Protein AF-A0A1W2BZ63-F1 (afdb_monomer_lite)

Radius of gyration: 28.23 Å; chains: 1; bounding box: 58×52×74 Å

pLDDT: mean 78.34, std 15.13, range [36.0, 95.25]

Sequence (137 aa):
MADISKPQTARPKRRKPETKNFCLRLTDDEKRLLLERAGKVPLGTFIRNALLGTEVQTKRRTSRKPAVDETALARVLAALGGSRLSSNLNQLAKAVNIGALPVTPETEREIADACKSVVGMRRDLLLALGLTGSERP

Secondary structure (DSSP, 8-state):
--------PPPPPPPPPPPPP------HHHHHHHHHHHTTS-HHHHHHHHHHTTTT-------PPPPHHHHHHHHHHHHHHHS-HHHHHHHHHHHHHTTSS---HHHHHHHHHHHHHHHHHHHHHHHHTT-SSS---

Foldseek 3Di:
DDDPPDDDDDDDDDDDDDDDDDDDDDDPVRVVVLCVVCPPHPSVVSVCCVPVNPPPPPCPPPPPDDDPVLVVLVVVLVCLVVVCVVVVVVVVVVCVVVVVDDDDPVNVVVVVVVVVVSVVSNVVSCVVNVNDDPDDD

Structure (mmCIF, N/CA/C/O backbone):
data_AF-A0A1W2BZ63-F1
#
_entry.id   AF-A0A1W2BZ63-F1
#
loop_
_atom_site.group_PDB
_atom_site.id
_atom_site.type_symbol
_atom_site.label_atom_id
_atom_site.label_alt_id
_atom_site.label_comp_id
_atom_site.label_asym_id
_atom_site.label_entity_id
_atom_site.label_seq_id
_atom_site.pdbx_PDB_ins_code
_atom_site.Cartn_x
_atom_site.Cartn_y
_atom_site.Cartn_z
_atom_site.occupancy
_atom_site.B_iso_or_equiv
_atom_site.auth_seq_id
_atom_site.auth_comp_id
_atom_site.auth_asym_id
_atom_site.auth_atom_id
_atom_site.pdbx_PDB_model_num
ATOM 1 N N . MET A 1 1 ? 32.885 42.502 9.583 1.00 41.41 1 MET A N 1
ATOM 2 C CA . MET A 1 1 ? 31.667 41.688 9.398 1.00 41.41 1 MET A CA 1
ATOM 3 C C . MET A 1 1 ? 31.529 40.730 10.571 1.00 41.41 1 MET A C 1
ATOM 5 O O . MET A 1 1 ? 32.293 39.779 10.640 1.00 41.41 1 MET A O 1
ATOM 9 N N . ALA A 1 2 ? 30.628 41.005 11.514 1.00 41.00 2 ALA A N 1
ATOM 10 C CA . ALA A 1 2 ? 30.273 40.062 12.573 1.00 41.00 2 ALA A CA 1
ATOM 11 C C . ALA A 1 2 ? 28.976 39.362 12.153 1.00 41.00 2 ALA A C 1
ATOM 13 O O . ALA A 1 2 ? 27.920 39.991 12.158 1.00 41.00 2 ALA A O 1
ATOM 14 N N . ASP A 1 3 ? 29.069 38.101 11.738 1.00 44.72 3 ASP A N 1
ATOM 15 C CA . ASP A 1 3 ? 27.901 37.285 11.413 1.00 44.72 3 ASP A CA 1
ATOM 16 C C . ASP A 1 3 ? 27.532 36.454 12.648 1.00 44.72 3 ASP A C 1
ATOM 18 O O . ASP A 1 3 ? 28.177 35.463 12.998 1.00 44.72 3 ASP A O 1
ATOM 22 N N . ILE A 1 4 ? 26.545 36.953 13.391 1.00 45.44 4 ILE A N 1
ATOM 23 C CA . ILE A 1 4 ? 25.999 36.312 14.585 1.00 45.44 4 ILE A CA 1
ATOM 24 C C . ILE A 1 4 ? 25.018 35.244 14.104 1.00 45.44 4 ILE A C 1
ATOM 26 O O . ILE A 1 4 ? 23.840 35.514 13.862 1.00 45.44 4 ILE A O 1
ATOM 30 N N . SER A 1 5 ? 25.509 34.012 13.989 1.00 50.22 5 SER A N 1
ATOM 31 C CA . SER A 1 5 ? 24.672 32.836 13.767 1.00 50.22 5 SER A CA 1
ATOM 32 C C . SER A 1 5 ? 23.768 32.622 14.986 1.00 50.22 5 SER A C 1
ATOM 34 O O . SER A 1 5 ? 24.197 32.150 16.040 1.00 50.22 5 SER A O 1
ATOM 36 N N . LYS A 1 6 ? 22.503 33.043 14.874 1.00 54.28 6 LYS A N 1
ATOM 37 C CA . LYS A 1 6 ? 21.472 32.804 15.893 1.00 54.28 6 LYS A CA 1
ATOM 38 C C . LYS A 1 6 ? 21.192 31.298 15.985 1.00 54.28 6 LYS A C 1
ATOM 40 O O . LYS A 1 6 ? 20.834 30.698 14.969 1.00 54.28 6 LYS A O 1
ATOM 45 N N . PRO A 1 7 ? 21.263 30.673 17.174 1.00 47.16 7 PRO A N 1
ATOM 46 C CA . PRO A 1 7 ? 20.844 29.289 17.323 1.00 47.16 7 PRO A CA 1
ATOM 47 C C . PRO A 1 7 ? 19.321 29.194 17.176 1.00 47.16 7 PRO A C 1
ATOM 49 O O . PRO A 1 7 ? 18.561 29.936 17.801 1.00 47.16 7 PRO A O 1
ATOM 52 N N . GLN A 1 8 ? 18.875 28.272 16.324 1.00 57.22 8 GLN A N 1
ATOM 53 C CA . GLN A 1 8 ? 17.463 27.967 16.113 1.00 57.22 8 GLN A CA 1
ATOM 54 C C . GLN A 1 8 ? 16.859 27.435 17.419 1.00 57.22 8 GLN A C 1
ATOM 56 O O . GLN A 1 8 ? 17.235 26.370 17.908 1.00 57.22 8 GLN A O 1
ATOM 61 N N . THR A 1 9 ? 15.914 28.172 18.000 1.00 55.75 9 THR A N 1
ATOM 62 C CA . THR A 1 9 ? 15.181 27.730 19.186 1.00 55.75 9 THR A CA 1
ATOM 63 C C . THR A 1 9 ? 14.202 26.621 18.798 1.00 55.75 9 THR A C 1
ATOM 65 O O . THR A 1 9 ? 13.310 26.793 17.965 1.00 55.75 9 THR A O 1
ATOM 68 N N . ALA A 1 10 ? 14.381 25.437 19.388 1.00 61.25 10 ALA A N 1
ATOM 69 C CA . ALA A 1 10 ? 13.496 24.299 19.177 1.00 61.25 10 ALA A CA 1
ATOM 70 C C . ALA A 1 10 ? 12.056 24.644 19.606 1.00 61.25 10 ALA A C 1
ATOM 72 O O . ALA A 1 10 ? 11.821 25.125 20.715 1.00 61.25 10 ALA A O 1
ATOM 73 N N . ARG A 1 11 ? 11.076 24.378 18.729 1.00 58.50 11 ARG A N 1
ATOM 74 C CA . ARG A 1 11 ? 9.648 24.610 19.010 1.00 58.50 11 ARG A CA 1
ATOM 75 C C . ARG A 1 11 ? 9.204 23.827 20.260 1.00 58.50 11 ARG A C 1
ATOM 77 O O . ARG A 1 11 ? 9.520 22.638 20.368 1.00 58.50 11 ARG A O 1
ATOM 84 N N . PRO A 1 12 ? 8.426 24.433 21.177 1.00 56.06 12 PRO A N 1
ATOM 85 C CA . PRO A 1 12 ? 7.989 23.760 22.395 1.00 56.06 12 PRO A CA 1
ATOM 86 C C . PRO A 1 12 ? 7.061 22.583 22.064 1.00 56.06 12 PRO A C 1
ATOM 88 O O . PRO A 1 12 ? 6.054 22.728 21.365 1.00 56.06 12 PRO A O 1
ATOM 91 N N . LYS A 1 13 ? 7.397 21.391 22.574 1.00 62.44 13 LYS A N 1
ATOM 92 C CA . LYS A 1 13 ? 6.560 20.189 22.446 1.00 62.44 13 LYS A CA 1
ATOM 93 C C . LYS A 1 13 ? 5.227 20.428 23.166 1.00 62.44 13 LYS A C 1
ATOM 95 O O . LYS A 1 13 ? 5.215 20.689 24.368 1.00 62.44 13 LYS A O 1
ATOM 100 N N . ARG A 1 14 ? 4.103 20.314 22.444 1.00 63.62 14 ARG A N 1
ATOM 101 C CA . ARG A 1 14 ? 2.750 20.379 23.025 1.00 63.62 14 ARG A CA 1
ATOM 102 C C . ARG A 1 14 ? 2.622 19.326 24.129 1.00 63.62 14 ARG A C 1
ATOM 104 O O . ARG A 1 14 ? 2.761 18.130 23.864 1.00 63.62 14 ARG A O 1
ATOM 111 N N . ARG A 1 15 ? 2.378 19.773 25.362 1.00 66.06 15 ARG A N 1
ATOM 112 C CA . ARG A 1 15 ? 2.135 18.888 26.506 1.00 66.06 15 ARG A CA 1
ATOM 113 C C . ARG A 1 15 ? 0.804 18.174 26.286 1.00 66.06 15 ARG A C 1
ATOM 115 O O . ARG A 1 15 ? -0.188 18.807 25.929 1.00 66.06 15 ARG A O 1
ATOM 122 N N . LYS A 1 16 ? 0.799 16.848 26.440 1.00 66.31 16 LYS A N 1
ATOM 123 C CA . LYS A 1 16 ? -0.446 16.072 26.417 1.00 66.31 16 LYS A CA 1
ATOM 124 C C . LYS A 1 16 ? -1.308 16.529 27.602 1.00 66.31 16 LYS A C 1
ATOM 126 O O . LYS A 1 16 ? -0.735 16.772 28.664 1.00 66.31 16 LYS A O 1
ATOM 131 N N . PRO A 1 17 ? -2.635 16.655 27.435 1.00 74.12 17 PRO A N 1
ATOM 132 C CA . PRO A 1 17 ? -3.510 16.974 28.551 1.00 74.12 17 PRO A CA 1
ATOM 133 C C . PRO A 1 17 ? -3.384 15.890 29.624 1.00 74.12 17 PRO A C 1
ATOM 135 O O . PRO A 1 17 ? -3.308 14.699 29.314 1.00 74.12 17 PRO A O 1
ATOM 138 N N . GLU A 1 18 ? -3.321 16.324 30.875 1.00 77.31 18 GLU A N 1
ATOM 139 C CA . GLU A 1 18 ? -3.255 15.441 32.031 1.00 77.31 18 GLU A CA 1
ATOM 140 C C . GLU A 1 18 ? -4.586 14.689 32.171 1.00 77.31 18 GLU A C 1
ATOM 142 O O . GLU A 1 18 ? -5.658 15.294 32.217 1.00 77.31 18 GLU A O 1
ATOM 147 N N . THR A 1 19 ? -4.537 13.357 32.180 1.00 77.12 19 THR A N 1
ATOM 148 C CA . THR A 1 19 ? -5.734 12.516 32.291 1.00 77.12 19 THR A CA 1
ATOM 149 C C . THR A 1 19 ? -5.979 12.145 33.746 1.00 77.12 19 THR A C 1
ATOM 151 O O . THR A 1 19 ? -5.093 11.581 34.383 1.00 77.12 19 THR A O 1
ATOM 154 N N . LYS A 1 20 ? -7.188 12.404 34.252 1.00 84.44 20 LYS A N 1
ATOM 155 C CA . LYS A 1 20 ? -7.616 12.030 35.609 1.00 84.44 20 LYS A CA 1
ATOM 156 C C . LYS A 1 20 ? -8.466 10.755 35.579 1.00 84.44 20 LYS A C 1
ATOM 158 O O . LYS A 1 20 ? -9.204 10.528 34.619 1.00 84.44 20 LYS A O 1
ATOM 163 N N . ASN A 1 21 ? -8.365 9.938 36.627 1.00 85.38 21 ASN A N 1
ATOM 164 C CA . ASN A 1 21 ? -9.153 8.711 36.773 1.00 85.38 21 ASN A CA 1
ATOM 165 C C . ASN A 1 21 ? -10.540 9.018 37.355 1.00 85.38 21 ASN A C 1
ATOM 167 O O . ASN A 1 21 ? -10.670 9.873 38.228 1.00 85.38 21 ASN A O 1
ATOM 171 N N . PHE A 1 22 ? -11.558 8.288 36.895 1.00 81.75 22 PHE A N 1
ATOM 172 C CA . PHE A 1 22 ? -12.909 8.300 37.455 1.00 81.75 22 PHE A CA 1
ATOM 173 C C . PHE A 1 22 ? -13.248 6.888 37.937 1.00 81.75 22 PHE A C 1
ATOM 175 O O . PHE A 1 22 ? -13.197 5.943 37.148 1.00 81.75 22 PHE A O 1
ATOM 182 N N . CYS A 1 23 ? -13.561 6.744 39.224 1.00 85.31 23 CYS A N 1
ATOM 183 C CA . CYS A 1 23 ? -13.936 5.471 39.833 1.00 85.31 23 CYS A CA 1
ATOM 184 C C . CYS A 1 23 ? -15.447 5.453 40.071 1.00 85.31 23 CYS A C 1
ATOM 186 O O . CYS A 1 23 ? -15.980 6.358 40.706 1.00 85.31 23 CYS A O 1
ATOM 188 N N . LEU A 1 24 ? -16.119 4.408 39.591 1.00 86.75 24 LEU A N 1
ATOM 189 C CA . LEU A 1 24 ? -17.5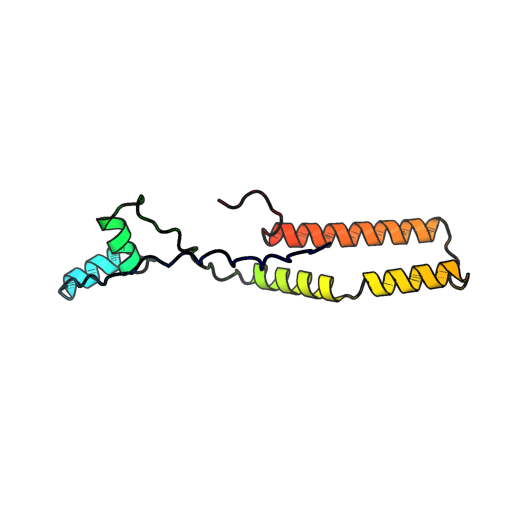46 4.176 39.796 1.00 86.75 24 LEU A CA 1
ATOM 190 C C . LEU A 1 24 ? -17.720 2.812 40.464 1.00 86.75 24 LEU A C 1
ATOM 192 O O . LEU A 1 24 ? -17.202 1.814 39.960 1.00 86.75 24 LEU A O 1
ATOM 196 N N . ARG A 1 25 ? -18.422 2.769 41.599 1.00 91.88 25 ARG A N 1
ATOM 197 C CA . ARG A 1 25 ? -18.777 1.506 42.252 1.00 91.88 25 ARG A CA 1
ATOM 198 C C . ARG A 1 25 ? -19.948 0.889 41.496 1.00 91.88 25 ARG A C 1
ATOM 200 O O . ARG A 1 25 ? -20.931 1.573 41.246 1.00 91.88 25 ARG A O 1
ATOM 207 N N . LEU A 1 26 ? -19.809 -0.381 41.137 1.00 91.25 26 LEU A N 1
ATOM 208 C CA . LEU A 1 26 ? -20.828 -1.160 40.446 1.00 91.25 26 LEU A CA 1
ATOM 209 C C . LEU A 1 26 ? -21.013 -2.472 41.197 1.00 91.25 26 LEU A C 1
ATOM 211 O O . LEU A 1 26 ? -20.031 -3.087 41.619 1.00 91.25 26 LEU A O 1
ATOM 215 N N . THR A 1 27 ? -22.259 -2.889 41.347 1.00 95.12 27 THR A N 1
ATOM 216 C CA . THR A 1 27 ? -22.619 -4.268 41.675 1.00 95.12 27 THR A CA 1
ATOM 217 C C . THR A 1 27 ? -22.409 -5.172 40.454 1.00 95.12 27 THR A C 1
ATOM 219 O O . THR A 1 27 ? -22.240 -4.693 39.325 1.00 95.12 27 THR A O 1
ATOM 222 N N . ASP A 1 28 ? -22.405 -6.489 40.660 1.00 95.25 28 ASP A N 1
ATOM 223 C CA . ASP A 1 28 ? -22.186 -7.449 39.570 1.00 95.25 28 ASP A CA 1
ATOM 224 C C . ASP A 1 28 ? -23.280 -7.367 38.494 1.00 95.25 28 ASP A C 1
ATOM 226 O O . ASP A 1 28 ? -22.977 -7.408 37.298 1.00 95.25 28 ASP A O 1
ATOM 230 N N . ASP A 1 29 ? -24.533 -7.152 38.902 1.00 94.56 29 ASP A N 1
ATOM 231 C CA . ASP A 1 29 ? -25.662 -6.990 37.983 1.00 94.56 29 ASP A CA 1
ATOM 232 C C . ASP A 1 29 ? -25.571 -5.708 37.155 1.00 94.56 29 ASP A C 1
ATOM 234 O O . ASP A 1 29 ? -25.768 -5.738 35.938 1.00 94.56 29 ASP A O 1
ATOM 238 N N . GLU A 1 30 ? -25.206 -4.585 37.776 1.00 92.50 30 GLU A N 1
ATOM 239 C CA . GLU A 1 30 ? -25.013 -3.321 37.060 1.00 92.50 30 GLU A CA 1
ATOM 240 C C . GLU A 1 30 ? -23.871 -3.430 36.047 1.00 92.50 30 GLU A C 1
ATOM 242 O O . GLU A 1 30 ? -23.986 -2.969 34.908 1.00 92.50 30 GLU A O 1
ATOM 247 N N . LYS A 1 31 ? -22.767 -4.084 36.428 1.00 91.62 31 LYS A N 1
ATOM 248 C CA . LYS A 1 31 ? -21.631 -4.302 35.529 1.00 91.62 31 LYS A CA 1
ATOM 249 C C . LYS A 1 31 ? -22.015 -5.193 34.348 1.00 91.62 31 LYS A C 1
ATOM 251 O O . LYS A 1 31 ? -21.621 -4.891 33.220 1.00 91.62 31 LYS A O 1
ATOM 256 N N . ARG A 1 32 ? -22.787 -6.256 34.583 1.00 92.75 32 ARG A N 1
ATOM 257 C CA . ARG A 1 32 ? -23.299 -7.141 33.528 1.00 92.75 32 ARG A CA 1
ATOM 258 C C . ARG A 1 32 ? -24.208 -6.387 32.561 1.00 92.75 32 ARG A C 1
ATOM 260 O O . ARG A 1 32 ? -23.973 -6.442 31.356 1.00 92.75 32 ARG A O 1
ATOM 267 N N . LEU A 1 33 ? -25.153 -5.602 33.077 1.00 93.25 33 LEU A N 1
ATOM 268 C CA . LEU A 1 33 ? -26.041 -4.767 32.265 1.00 93.25 33 LEU A CA 1
ATOM 269 C C . LEU A 1 33 ? -25.255 -3.777 31.391 1.00 93.25 33 LEU A C 1
ATOM 271 O O . LEU A 1 33 ? -25.579 -3.570 30.221 1.00 93.25 33 LEU A O 1
ATOM 275 N N . LEU A 1 34 ? -24.200 -3.165 31.936 1.00 91.94 34 LEU A N 1
ATOM 276 C CA . LEU A 1 34 ? -23.351 -2.253 31.172 1.00 91.94 34 LEU A CA 1
ATOM 277 C C . LEU A 1 34 ? -22.524 -2.971 30.099 1.00 91.94 34 LEU A C 1
ATOM 279 O O . LEU A 1 34 ? -22.329 -2.410 29.023 1.00 91.94 34 LEU A O 1
ATOM 283 N N . LEU A 1 35 ? -22.050 -4.190 30.360 1.00 90.81 35 LEU A N 1
ATOM 284 C CA . LEU A 1 35 ? -21.340 -5.002 29.367 1.00 90.81 35 LEU A CA 1
ATOM 285 C C . LEU A 1 35 ? -22.264 -5.433 28.222 1.00 90.81 35 LEU A C 1
ATOM 287 O O . LEU A 1 35 ? -21.875 -5.316 27.061 1.00 90.81 35 LEU A O 1
ATOM 291 N N . GLU A 1 36 ? -23.493 -5.852 28.533 1.00 91.31 36 GLU A N 1
ATOM 292 C CA . GLU A 1 36 ? -24.515 -6.181 27.531 1.00 91.31 36 GLU A CA 1
ATOM 293 C C . GLU A 1 36 ? -24.832 -4.969 26.643 1.00 91.31 36 GLU A C 1
ATOM 295 O O . GLU A 1 36 ? -24.819 -5.077 25.417 1.00 91.31 36 GLU A O 1
ATOM 300 N N . ARG A 1 37 ? -25.020 -3.784 27.244 1.00 88.88 37 ARG A N 1
ATOM 301 C CA . ARG A 1 37 ? -25.248 -2.532 26.499 1.00 88.88 37 ARG A CA 1
ATOM 302 C C . ARG A 1 37 ? -24.031 -2.080 25.685 1.00 88.88 37 ARG A C 1
ATOM 304 O O . ARG A 1 37 ? -24.202 -1.480 24.627 1.00 88.88 37 ARG A O 1
ATOM 311 N N . ALA A 1 38 ? -22.813 -2.348 26.158 1.00 89.00 38 ALA A N 1
ATOM 312 C CA . ALA A 1 38 ? -21.580 -1.981 25.461 1.00 89.00 38 ALA A CA 1
ATOM 313 C C . ALA A 1 38 ? -21.308 -2.854 24.221 1.00 89.00 38 ALA A C 1
ATOM 315 O O . ALA A 1 38 ? -20.679 -2.393 23.261 1.00 89.00 38 ALA A O 1
ATOM 316 N N . GLY A 1 39 ? -21.778 -4.106 24.218 1.00 88.88 39 GLY A N 1
ATOM 317 C CA . GLY A 1 39 ? -21.636 -5.034 23.099 1.00 88.88 39 GLY A CA 1
ATOM 318 C C . GLY A 1 39 ? -20.172 -5.262 22.707 1.00 88.88 39 GLY A C 1
ATOM 319 O O . GLY A 1 39 ? -19.409 -5.896 23.430 1.00 88.88 39 GLY A O 1
ATOM 320 N N . LYS A 1 40 ? -19.764 -4.746 21.538 1.00 83.12 40 LYS A N 1
ATOM 321 C CA . LYS A 1 40 ? -18.392 -4.886 21.000 1.00 83.12 40 LYS A CA 1
ATOM 322 C C . LYS A 1 40 ? -17.444 -3.748 21.409 1.00 83.12 40 LYS A C 1
ATOM 324 O O . LYS A 1 40 ? -16.270 -3.769 21.040 1.00 83.12 40 LYS A O 1
ATOM 329 N N . VAL A 1 41 ? -17.938 -2.733 22.118 1.00 84.25 41 VAL A N 1
ATOM 330 C CA . VAL A 1 41 ? -17.154 -1.563 22.531 1.00 84.25 41 VAL A CA 1
ATOM 331 C C . VAL A 1 41 ? -16.582 -1.800 23.935 1.00 84.25 41 VAL A C 1
ATOM 333 O O . VAL A 1 41 ? -17.299 -2.279 24.808 1.00 84.25 41 VAL A O 1
ATOM 336 N N . PRO A 1 42 ? -15.312 -1.443 24.212 1.00 87.06 42 PRO A N 1
ATOM 337 C CA . PRO A 1 42 ? -14.774 -1.516 25.567 1.00 87.06 42 PRO A CA 1
ATOM 338 C C . PRO A 1 42 ? -15.607 -0.688 26.551 1.00 87.06 42 PRO A C 1
ATOM 340 O O . PRO A 1 42 ? -15.923 0.470 26.270 1.00 87.06 42 PRO A O 1
ATOM 343 N N . LEU A 1 43 ? -15.888 -1.245 27.732 1.00 86.88 43 LEU A N 1
ATOM 344 C CA . LEU A 1 43 ? -16.771 -0.646 28.740 1.00 86.88 43 LEU A CA 1
ATOM 345 C C . LEU A 1 43 ? -16.424 0.819 29.069 1.00 86.88 43 LEU A C 1
ATOM 347 O O . LEU A 1 43 ? -17.305 1.670 29.117 1.00 86.88 43 LEU A O 1
ATOM 351 N N . GLY A 1 44 ? -15.138 1.147 29.224 1.00 84.50 44 GLY A N 1
ATOM 352 C CA . GLY A 1 44 ? -14.705 2.523 29.500 1.00 84.50 44 GLY A CA 1
ATOM 353 C C . GLY A 1 44 ? -14.983 3.506 28.356 1.00 84.50 44 GLY A C 1
ATOM 354 O O . GLY A 1 44 ? -15.292 4.668 28.608 1.00 84.50 44 GLY A O 1
ATOM 355 N N . THR A 1 45 ? -14.915 3.049 27.102 1.00 83.06 45 THR A N 1
ATOM 356 C CA . THR A 1 45 ? -15.301 3.856 25.935 1.00 83.06 45 THR A CA 1
ATOM 35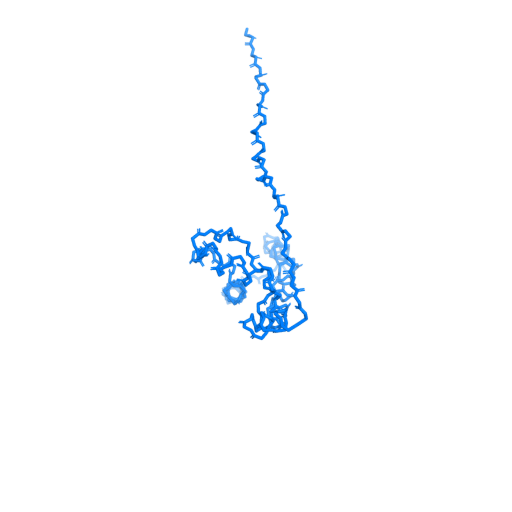7 C C . THR A 1 45 ? -16.813 4.020 25.883 1.00 83.06 45 THR A C 1
ATOM 359 O O . THR A 1 45 ? -17.290 5.128 25.673 1.00 83.06 45 THR A O 1
ATOM 362 N N . PHE A 1 46 ? -17.568 2.948 26.134 1.00 87.44 46 PHE A N 1
ATOM 363 C CA . PHE A 1 46 ? -19.027 3.003 26.191 1.00 87.44 46 PHE A CA 1
ATOM 364 C C . PHE A 1 46 ? -19.520 4.001 27.253 1.00 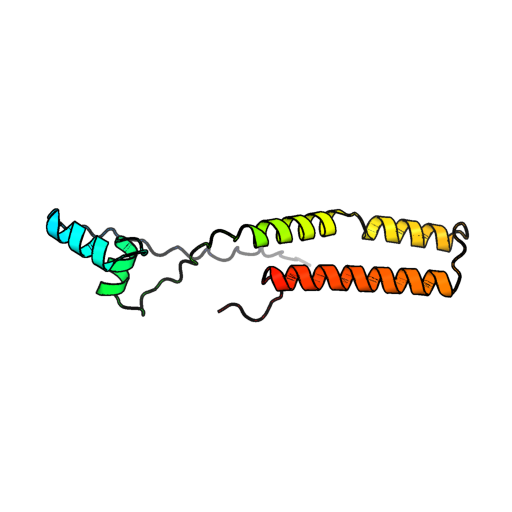87.44 46 PHE A C 1
ATOM 366 O O . PHE A 1 46 ? -20.281 4.906 26.923 1.00 87.44 46 PHE A O 1
ATOM 373 N N . ILE A 1 47 ? -19.014 3.912 28.489 1.00 88.44 47 ILE A N 1
ATOM 374 C CA . ILE A 1 47 ? -19.372 4.826 29.588 1.00 88.44 47 ILE A CA 1
ATOM 375 C C . ILE A 1 47 ? -18.994 6.270 29.245 1.00 88.44 47 ILE A C 1
ATOM 377 O O . ILE A 1 47 ? -19.787 7.185 29.454 1.00 88.44 47 ILE A O 1
ATOM 381 N N . ARG A 1 48 ? -17.801 6.492 28.679 1.00 84.00 48 ARG A N 1
ATOM 382 C CA . ARG A 1 48 ? -17.369 7.833 28.268 1.00 84.00 48 ARG A CA 1
ATOM 383 C C . ARG A 1 48 ? -18.293 8.427 27.203 1.00 84.00 48 ARG A C 1
ATOM 385 O O . ARG A 1 48 ? -18.652 9.591 27.321 1.00 84.00 48 ARG A O 1
ATOM 392 N N . ASN A 1 49 ? -18.686 7.636 26.206 1.00 84.06 49 ASN A N 1
ATOM 393 C CA . ASN A 1 49 ? -19.580 8.076 25.133 1.00 84.06 49 ASN A CA 1
ATOM 394 C C . ASN A 1 49 ? -20.993 8.359 25.648 1.00 84.06 49 ASN A C 1
ATOM 396 O O . ASN A 1 49 ? -21.619 9.314 25.207 1.00 84.06 49 ASN A O 1
ATOM 400 N N . ALA A 1 50 ? -21.481 7.536 26.579 1.00 85.00 50 ALA A N 1
ATOM 401 C CA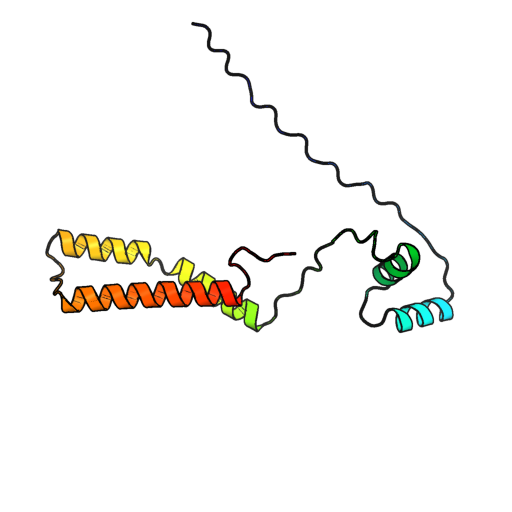 . ALA A 1 50 ? -22.791 7.716 27.188 1.00 85.00 50 ALA A CA 1
ATOM 402 C C . ALA A 1 50 ? -22.855 8.978 28.068 1.00 85.00 50 ALA A C 1
ATOM 404 O O . ALA A 1 50 ? -23.870 9.663 28.058 1.00 85.00 50 ALA A O 1
ATOM 405 N N . LEU A 1 51 ? -21.783 9.298 28.807 1.00 86.19 51 LEU A N 1
ATOM 406 C CA . LEU A 1 51 ? -21.748 10.438 29.738 1.00 86.19 51 LEU A CA 1
ATOM 407 C C . LEU A 1 51 ? -21.352 11.769 29.089 1.00 86.19 51 LEU A C 1
ATOM 409 O O . LEU A 1 51 ? -21.883 12.808 29.462 1.00 86.19 51 LEU A O 1
ATOM 413 N N . LEU A 1 52 ? -20.385 11.755 28.170 1.00 82.56 52 LEU A N 1
ATOM 414 C CA . LEU A 1 52 ? -19.820 12.972 27.567 1.00 82.56 52 LEU A CA 1
ATOM 415 C C . LEU A 1 52 ? -20.331 13.224 26.140 1.00 82.56 52 LEU A C 1
ATOM 417 O O . LEU A 1 52 ? -19.909 14.183 25.496 1.00 82.56 52 LEU A O 1
ATOM 421 N N . GLY A 1 53 ? -21.197 12.347 25.628 1.00 74.00 53 GLY A N 1
ATOM 422 C CA . GLY A 1 53 ? -21.681 12.394 24.253 1.00 74.00 53 GLY A CA 1
ATOM 423 C C . GLY A 1 53 ? -20.581 12.156 23.211 1.00 74.00 53 GLY A C 1
ATOM 424 O O . GLY A 1 53 ? -19.440 11.787 23.505 1.00 74.00 53 GLY A O 1
ATOM 425 N N . THR A 1 54 ? -20.929 12.369 21.944 1.00 64.38 54 THR A N 1
ATOM 426 C CA . THR A 1 54 ? -20.001 12.276 20.804 1.00 64.38 54 THR A CA 1
ATOM 427 C C . THR A 1 54 ? -19.071 13.483 20.667 1.00 64.38 54 THR A C 1
ATOM 429 O O . THR A 1 54 ? -18.080 13.395 19.944 1.00 64.38 54 THR A O 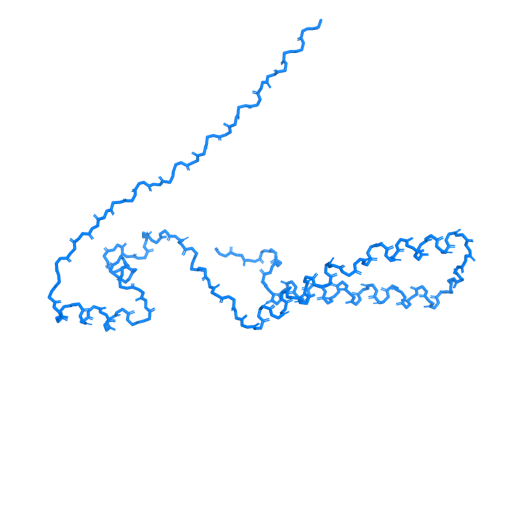1
ATOM 432 N N . GLU A 1 55 ? -19.341 14.585 21.369 1.00 59.97 55 GLU A N 1
ATOM 433 C CA . GLU A 1 55 ? -18.607 15.852 21.232 1.00 59.97 55 GLU A CA 1
ATOM 434 C C . GLU A 1 55 ? -17.213 15.823 21.878 1.00 59.97 55 GLU A C 1
ATOM 436 O O . GLU A 1 55 ? -16.292 16.487 21.406 1.00 59.97 55 GLU A O 1
ATOM 441 N N . VAL A 1 56 ? -17.011 14.994 22.910 1.00 58.53 56 VAL A N 1
ATOM 442 C CA . VAL A 1 56 ? -15.740 14.907 23.661 1.00 58.53 56 VAL A CA 1
ATOM 443 C C . VAL A 1 56 ? -14.832 13.781 23.148 1.00 58.53 56 VAL A C 1
ATOM 445 O O . VAL A 1 56 ? -13.801 13.471 23.751 1.00 58.53 56 VAL A O 1
ATOM 448 N N . GLN A 1 57 ? -15.168 13.157 22.012 1.00 57.31 57 GLN A N 1
ATOM 449 C CA . GLN A 1 57 ? -14.328 12.131 21.399 1.00 57.31 57 GLN A CA 1
ATOM 450 C C . GLN A 1 57 ? -12.974 12.728 21.011 1.00 57.31 57 GLN A C 1
ATOM 452 O O . GLN A 1 57 ? -12.764 13.241 19.911 1.00 57.31 57 GLN A O 1
ATOM 457 N N . THR A 1 58 ? -11.995 12.598 21.906 1.00 53.88 58 THR A N 1
ATOM 458 C CA . THR A 1 58 ? -10.596 12.653 21.513 1.00 53.88 58 THR A CA 1
ATOM 459 C C . THR A 1 58 ? -10.468 11.539 20.491 1.00 53.88 58 THR A C 1
ATOM 461 O O . THR A 1 58 ? -10.581 10.375 20.873 1.00 53.88 58 THR A O 1
ATOM 464 N N . LYS A 1 59 ? -10.322 11.888 19.202 1.00 54.78 59 LYS A N 1
ATOM 465 C CA . LYS A 1 59 ? -10.093 10.965 18.079 1.00 54.78 59 LYS A CA 1
ATOM 466 C C . LYS A 1 59 ? -8.832 10.139 18.370 1.00 54.78 59 LYS A C 1
ATOM 468 O O . LYS A 1 59 ? -7.773 10.345 17.779 1.00 54.78 59 LYS A O 1
ATOM 473 N N . ARG A 1 60 ? -8.893 9.197 19.310 1.00 53.81 60 ARG A N 1
ATOM 474 C CA . ARG A 1 60 ? -7.927 8.120 19.410 1.00 53.81 60 ARG A CA 1
ATOM 475 C C . ARG A 1 60 ? -8.260 7.292 18.195 1.00 53.81 60 ARG A C 1
ATOM 477 O O . ARG A 1 60 ? -9.277 6.606 18.178 1.00 53.81 60 ARG A O 1
ATOM 484 N N . ARG A 1 61 ? -7.444 7.455 17.151 1.00 52.50 61 ARG A N 1
ATOM 485 C CA . ARG A 1 61 ? -7.456 6.571 15.993 1.00 52.50 61 ARG A CA 1
ATOM 486 C C . ARG A 1 61 ? -7.499 5.165 16.559 1.00 52.50 61 ARG A C 1
ATOM 488 O O . ARG A 1 61 ? -6.537 4.736 17.194 1.00 52.50 61 ARG A O 1
ATOM 495 N N . THR A 1 62 ? -8.645 4.509 16.414 1.00 52.06 62 THR A N 1
ATOM 496 C CA . THR A 1 62 ? -8.714 3.076 16.629 1.00 52.06 62 THR A CA 1
ATOM 497 C C . THR A 1 62 ? -7.679 2.520 15.669 1.00 52.06 62 THR A C 1
ATOM 499 O O . THR A 1 62 ? -7.782 2.702 14.456 1.00 52.06 62 THR A O 1
ATOM 502 N N . SER A 1 63 ? -6.566 2.022 16.202 1.00 54.72 63 SER A N 1
ATOM 503 C CA . SER A 1 63 ? -5.580 1.351 15.376 1.00 54.72 63 SER A CA 1
ATOM 504 C C . SER A 1 63 ? -6.270 0.079 14.913 1.00 54.72 63 SER A C 1
ATOM 506 O O . SER A 1 63 ? -6.304 -0.916 15.640 1.00 54.72 63 SER A O 1
ATOM 508 N N . ARG A 1 64 ? -6.923 0.148 13.752 1.00 60.28 64 ARG A N 1
ATOM 509 C CA . ARG A 1 64 ? -7.513 -1.018 13.113 1.00 60.28 64 ARG A CA 1
ATOM 510 C C . ARG A 1 64 ? -6.366 -1.992 12.881 1.00 60.28 64 ARG A C 1
ATOM 512 O O . ARG A 1 64 ? -5.349 -1.613 12.303 1.00 60.28 64 ARG A O 1
ATOM 519 N N . LYS A 1 65 ? -6.499 -3.222 13.378 1.00 59.44 65 LYS A N 1
ATOM 520 C CA . LYS A 1 65 ? -5.593 -4.291 12.956 1.00 59.44 65 LYS A CA 1
ATOM 521 C C . LYS A 1 65 ? -5.780 -4.448 11.442 1.00 59.44 65 LYS A C 1
ATOM 523 O O . LYS A 1 65 ? -6.940 -4.547 11.030 1.00 59.44 65 LYS A O 1
ATOM 528 N N . PRO A 1 66 ? -4.705 -4.420 10.637 1.00 67.69 66 PRO A N 1
ATOM 529 C CA . PRO A 1 66 ? -4.837 -4.607 9.202 1.00 67.69 66 PRO A CA 1
ATOM 530 C C . PRO A 1 66 ? -5.530 -5.936 8.917 1.00 67.69 66 PRO A C 1
ATOM 532 O O . PRO A 1 66 ? -5.276 -6.925 9.614 1.00 67.69 66 PRO A O 1
ATOM 535 N N . ALA A 1 67 ? -6.411 -5.960 7.921 1.00 75.00 67 ALA A N 1
ATOM 536 C CA . ALA A 1 67 ? -6.955 -7.228 7.441 1.00 75.00 67 ALA A CA 1
ATOM 537 C C . ALA A 1 67 ? -5.815 -8.091 6.866 1.00 75.00 67 ALA A C 1
ATOM 539 O O . ALA A 1 67 ? -4.789 -7.560 6.435 1.00 75.00 67 ALA A O 1
ATOM 540 N N . VAL A 1 68 ? -5.977 -9.419 6.851 1.00 69.38 68 VAL A N 1
ATOM 541 C CA . VAL A 1 68 ? -4.955 -10.341 6.313 1.00 69.38 68 VAL A CA 1
ATOM 542 C C . VAL A 1 68 ? -4.556 -9.933 4.888 1.00 69.38 68 VAL A C 1
ATOM 544 O O . VAL A 1 68 ? -3.362 -9.859 4.591 1.00 69.38 68 VAL A O 1
ATOM 547 N N . ASP A 1 69 ? -5.529 -9.526 4.073 1.00 78.50 69 ASP A N 1
ATOM 548 C CA . ASP A 1 69 ? -5.322 -9.069 2.694 1.00 78.50 69 ASP A CA 1
ATOM 549 C C . ASP A 1 69 ? -4.465 -7.796 2.611 1.00 78.50 69 ASP A C 1
ATOM 551 O O . ASP A 1 69 ? -3.539 -7.719 1.805 1.00 78.50 69 ASP A O 1
ATOM 555 N N . GLU A 1 70 ? -4.667 -6.831 3.515 1.00 81.19 70 GLU A N 1
ATOM 556 C CA . GLU A 1 70 ? -3.833 -5.621 3.589 1.00 81.19 70 GLU A CA 1
ATOM 557 C C . GLU A 1 70 ? -2.377 -5.967 3.937 1.00 81.19 70 GLU A C 1
ATOM 559 O O . GLU A 1 70 ? -1.446 -5.351 3.418 1.00 81.19 70 GLU A O 1
ATOM 564 N N . THR A 1 71 ? -2.139 -6.987 4.771 1.00 84.69 71 THR A N 1
ATOM 565 C CA . THR A 1 71 ? -0.765 -7.418 5.087 1.00 84.69 71 THR A CA 1
ATOM 566 C C . THR A 1 71 ? -0.071 -8.108 3.915 1.00 84.69 71 THR A C 1
ATOM 568 O O . THR A 1 71 ? 1.153 -8.007 3.783 1.00 84.69 71 THR A O 1
ATOM 571 N N . ALA A 1 72 ? -0.824 -8.825 3.077 1.00 84.88 72 ALA A N 1
ATOM 572 C CA . ALA A 1 72 ? -0.296 -9.461 1.876 1.00 84.88 72 ALA A CA 1
ATOM 573 C C . ALA A 1 72 ? 0.066 -8.397 0.830 1.00 84.88 72 ALA A C 1
ATOM 575 O O . ALA A 1 72 ? 1.195 -8.377 0.340 1.00 84.88 72 ALA A O 1
ATOM 576 N N . LEU A 1 73 ? -0.834 -7.441 0.587 1.00 89.31 73 LEU A N 1
ATOM 577 C CA . LEU A 1 73 ? -0.600 -6.312 -0.317 1.00 89.31 73 LEU A CA 1
ATOM 578 C C . LEU A 1 73 ? 0.587 -5.447 0.131 1.00 89.31 73 LEU A C 1
ATOM 580 O O . LEU A 1 73 ? 1.432 -5.079 -0.685 1.00 89.31 73 LEU A O 1
ATOM 584 N N . ALA A 1 74 ? 0.715 -5.181 1.434 1.00 87.56 74 ALA A N 1
ATOM 585 C CA . ALA A 1 74 ? 1.852 -4.443 1.980 1.00 87.56 74 ALA A CA 1
ATOM 586 C C . ALA A 1 74 ? 3.187 -5.178 1.771 1.00 87.56 74 ALA A C 1
ATOM 588 O O . ALA A 1 74 ? 4.196 -4.542 1.462 1.00 87.56 74 ALA A O 1
ATOM 589 N N . ARG A 1 75 ? 3.200 -6.514 1.892 1.00 89.94 75 ARG A N 1
ATOM 590 C CA . ARG A 1 75 ? 4.390 -7.332 1.605 1.00 89.94 75 ARG A CA 1
ATOM 591 C C . ARG A 1 75 ? 4.791 -7.259 0.135 1.00 89.94 75 ARG A C 1
ATOM 593 O O . ARG A 1 75 ? 5.972 -7.079 -0.148 1.00 89.94 75 ARG A O 1
ATOM 600 N N . VAL A 1 76 ? 3.827 -7.336 -0.783 1.00 91.69 76 VAL A N 1
ATOM 601 C CA . VAL A 1 76 ? 4.089 -7.192 -2.224 1.00 91.69 76 VAL A CA 1
ATOM 602 C C . VAL A 1 76 ? 4.635 -5.797 -2.541 1.00 91.69 76 VAL A C 1
ATOM 604 O O . VAL A 1 76 ? 5.647 -5.679 -3.228 1.00 91.69 76 VAL A O 1
ATOM 607 N N . LEU A 1 77 ? 4.042 -4.737 -1.981 1.00 91.62 77 LEU A N 1
ATOM 608 C CA . LEU A 1 77 ? 4.527 -3.367 -2.168 1.00 91.62 77 LEU A CA 1
ATOM 609 C C . LEU A 1 77 ? 5.952 -3.174 -1.617 1.00 91.62 77 LEU A C 1
ATOM 611 O O . LEU A 1 77 ? 6.769 -2.498 -2.243 1.00 91.62 77 LEU A O 1
ATOM 615 N N . ALA A 1 78 ? 6.271 -3.786 -0.474 1.00 90.94 78 ALA A N 1
ATOM 616 C CA . ALA A 1 78 ? 7.612 -3.752 0.105 1.00 90.94 78 ALA A CA 1
ATOM 617 C C . ALA A 1 78 ? 8.638 -4.495 -0.766 1.00 90.94 78 ALA A C 1
ATOM 619 O O . ALA A 1 78 ? 9.712 -3.957 -1.033 1.00 90.94 78 ALA A O 1
ATOM 620 N N . ALA A 1 79 ? 8.298 -5.690 -1.260 1.00 91.12 79 ALA A N 1
ATOM 621 C CA . ALA A 1 79 ? 9.135 -6.438 -2.198 1.00 91.12 79 ALA A CA 1
ATOM 622 C C . ALA A 1 79 ? 9.376 -5.648 -3.495 1.00 91.12 79 ALA A C 1
ATOM 624 O O . ALA A 1 79 ? 10.512 -5.565 -3.964 1.00 91.12 79 ALA A O 1
ATOM 625 N N . LEU A 1 80 ? 8.342 -4.982 -4.022 1.00 88.50 80 LEU A N 1
ATOM 626 C CA . LEU A 1 80 ? 8.469 -4.110 -5.187 1.00 88.50 80 LEU A CA 1
ATOM 627 C C . LEU A 1 80 ? 9.390 -2.914 -4.904 1.00 88.50 80 LEU A C 1
ATOM 629 O O . LEU A 1 80 ? 10.260 -2.610 -5.715 1.00 88.50 80 LEU A O 1
ATOM 633 N N . GLY A 1 81 ? 9.276 -2.271 -3.738 1.00 86.44 81 GLY A N 1
ATOM 634 C CA . GLY A 1 81 ? 10.195 -1.206 -3.320 1.00 86.44 81 GLY A CA 1
ATOM 635 C C . GLY A 1 81 ? 11.645 -1.679 -3.141 1.00 86.44 81 GLY A C 1
ATOM 636 O O . GLY A 1 81 ? 12.576 -0.924 -3.414 1.00 86.44 81 GLY A O 1
ATOM 637 N N . GLY A 1 82 ? 11.839 -2.934 -2.728 1.00 87.00 82 GLY A N 1
ATOM 638 C CA . GLY A 1 82 ? 13.149 -3.560 -2.536 1.00 87.00 82 GLY A CA 1
ATOM 639 C C . GLY A 1 82 ? 13.790 -4.136 -3.804 1.00 87.00 82 GLY A C 1
ATOM 640 O O . GLY A 1 82 ? 14.977 -4.455 -3.781 1.00 87.00 82 GLY A O 1
ATOM 641 N N . SER A 1 83 ? 13.056 -4.237 -4.916 1.00 85.25 83 SER A N 1
ATOM 642 C CA . SER A 1 83 ? 13.464 -4.945 -6.146 1.00 85.25 83 SER A CA 1
ATOM 643 C C . SER A 1 83 ? 14.616 -4.305 -6.947 1.00 85.25 83 SER A C 1
ATOM 645 O O . SER A 1 83 ? 14.908 -4.726 -8.062 1.00 85.25 83 SER A O 1
ATOM 647 N N . ARG A 1 84 ? 15.310 -3.302 -6.386 1.00 85.75 84 ARG A N 1
ATOM 648 C CA . ARG A 1 84 ? 16.478 -2.612 -6.977 1.00 85.75 84 ARG A CA 1
ATOM 649 C C . ARG A 1 84 ? 16.270 -2.131 -8.425 1.00 85.75 84 ARG A C 1
ATOM 651 O O . ARG A 1 84 ? 17.249 -1.909 -9.134 1.00 85.75 84 ARG A O 1
ATOM 658 N N . LEU A 1 85 ? 15.025 -1.890 -8.847 1.00 85.75 85 LEU A N 1
ATOM 659 C CA . LEU A 1 85 ? 14.676 -1.506 -10.223 1.00 85.75 85 LEU A CA 1
ATOM 660 C C . LEU A 1 85 ? 15.482 -0.310 -10.736 1.00 85.75 85 LEU A C 1
ATOM 662 O O . LEU A 1 85 ? 15.974 -0.345 -11.857 1.00 85.75 85 LEU A O 1
ATOM 666 N N . SER A 1 86 ? 15.697 0.715 -9.906 1.00 82.12 86 SER A N 1
ATOM 667 C CA . SER A 1 86 ? 16.516 1.880 -10.268 1.00 82.12 86 SER A CA 1
ATOM 668 C C . SER A 1 86 ? 17.969 1.515 -10.578 1.00 82.12 86 SER A C 1
ATOM 670 O O . SER A 1 86 ? 18.563 2.069 -11.496 1.00 82.12 86 SER A O 1
ATOM 672 N N . SER A 1 87 ? 18.546 0.570 -9.829 1.00 83.94 87 SER A N 1
ATOM 673 C CA . SER A 1 87 ? 19.913 0.103 -10.068 1.00 83.94 87 SER A CA 1
ATOM 674 C C . SER A 1 87 ? 19.997 -0.693 -11.368 1.00 83.94 87 SER A C 1
ATOM 676 O O . SER A 1 87 ? 20.903 -0.453 -12.163 1.00 83.94 87 SER A O 1
ATOM 678 N N . ASN A 1 88 ? 19.021 -1.567 -11.623 1.00 85.69 88 ASN A N 1
ATOM 679 C CA . ASN A 1 88 ? 18.962 -2.360 -12.851 1.00 85.69 88 ASN A CA 1
ATOM 680 C C . ASN A 1 88 ? 18.750 -1.470 -14.088 1.00 85.69 88 ASN A C 1
ATOM 682 O O . ASN A 1 88 ? 19.455 -1.628 -15.079 1.00 85.69 88 ASN A O 1
ATOM 686 N N . LEU A 1 89 ? 17.859 -0.473 -14.010 1.00 85.12 89 LEU A N 1
ATOM 687 C CA . LEU A 1 89 ? 17.670 0.518 -15.078 1.00 85.12 89 LEU A CA 1
ATOM 688 C C . LEU A 1 89 ? 18.951 1.312 -15.357 1.00 85.12 89 LEU A C 1
ATOM 690 O O . LEU A 1 89 ? 19.283 1.557 -16.512 1.00 85.12 89 LEU A O 1
ATOM 694 N N . ASN A 1 90 ? 19.710 1.662 -14.318 1.00 85.25 90 ASN A N 1
ATOM 695 C CA . ASN A 1 90 ? 20.986 2.351 -14.486 1.00 85.25 90 ASN A CA 1
ATOM 696 C C . ASN A 1 90 ? 22.055 1.463 -15.154 1.00 85.25 90 ASN A C 1
ATOM 698 O O . ASN A 1 90 ? 22.866 1.956 -15.936 1.00 85.25 90 ASN A O 1
ATOM 702 N N . GLN A 1 91 ? 22.055 0.154 -14.878 1.00 87.00 91 GLN A N 1
ATOM 703 C CA . GLN A 1 91 ? 22.940 -0.800 -15.559 1.00 87.00 91 GLN A CA 1
ATOM 704 C C . GLN A 1 91 ? 22.584 -0.938 -17.040 1.00 87.00 91 GLN A C 1
ATOM 706 O O . GLN A 1 91 ? 23.484 -0.904 -17.877 1.00 87.00 91 GLN A O 1
ATOM 711 N N . LEU A 1 92 ? 21.289 -1.017 -17.364 1.00 86.31 92 LEU A N 1
ATOM 712 C CA . LEU A 1 92 ? 20.815 -1.022 -18.747 1.00 86.31 92 LEU A CA 1
ATOM 713 C C . LEU A 1 92 ? 21.223 0.266 -19.467 1.00 86.31 92 LEU A C 1
ATOM 715 O O . LEU A 1 92 ? 21.878 0.191 -20.498 1.00 86.31 92 LEU A O 1
ATOM 719 N N . ALA A 1 93 ? 20.959 1.440 -18.886 1.00 84.94 93 ALA A N 1
ATOM 720 C CA . ALA A 1 93 ? 21.363 2.722 -19.468 1.00 84.94 93 ALA A CA 1
ATOM 721 C C . ALA A 1 93 ? 22.876 2.790 -19.738 1.00 84.94 93 ALA A C 1
ATOM 723 O O . ALA A 1 93 ? 23.311 3.245 -20.795 1.00 84.94 93 ALA A O 1
ATOM 724 N N . LYS A 1 94 ? 23.694 2.280 -18.809 1.00 87.25 94 LYS A N 1
ATOM 725 C CA . LYS A 1 94 ? 25.144 2.201 -19.000 1.00 87.25 94 LYS A CA 1
ATOM 726 C C . LYS A 1 94 ? 25.523 1.264 -20.149 1.00 87.25 94 LYS A C 1
ATOM 728 O O . LYS A 1 94 ? 26.378 1.640 -20.942 1.00 87.25 94 LYS A O 1
ATOM 733 N N . ALA A 1 95 ? 24.901 0.088 -20.249 1.00 85.69 95 ALA A N 1
ATOM 734 C CA . ALA A 1 95 ? 25.147 -0.878 -21.322 1.00 85.69 95 ALA A CA 1
ATOM 735 C C . ALA A 1 95 ? 24.771 -0.325 -22.708 1.00 85.69 95 ALA A C 1
ATOM 737 O O . ALA A 1 95 ? 25.496 -0.559 -23.673 1.00 85.69 95 ALA A O 1
ATOM 738 N N . VAL A 1 96 ? 23.695 0.464 -22.790 1.00 87.31 96 VAL A N 1
ATOM 739 C CA . VAL A 1 96 ? 23.291 1.177 -24.011 1.00 87.31 96 VAL A CA 1
ATOM 740 C C . VAL A 1 96 ? 24.316 2.246 -24.385 1.00 87.31 96 VAL A C 1
ATOM 742 O O . VAL A 1 96 ? 24.798 2.267 -25.512 1.00 87.31 96 VAL A O 1
ATOM 745 N N . ASN A 1 97 ? 24.719 3.090 -23.430 1.00 86.00 97 ASN A N 1
ATOM 746 C CA . ASN A 1 97 ? 25.656 4.189 -23.689 1.00 86.00 97 ASN A CA 1
ATOM 747 C C . ASN A 1 97 ? 27.037 3.717 -24.169 1.00 86.00 97 ASN A C 1
ATOM 749 O O . ASN A 1 97 ? 27.689 4.423 -24.931 1.00 86.00 97 ASN A O 1
ATOM 753 N N . ILE A 1 98 ? 27.495 2.542 -23.726 1.00 89.75 98 ILE A N 1
ATOM 754 C CA . ILE A 1 98 ? 28.771 1.954 -24.173 1.00 89.75 98 ILE A CA 1
ATOM 755 C C . ILE A 1 98 ? 28.625 1.087 -25.434 1.00 89.75 98 ILE A C 1
ATOM 757 O O . ILE A 1 98 ? 29.597 0.464 -25.851 1.00 89.75 98 ILE A O 1
ATOM 761 N N . GLY A 1 99 ? 27.422 1.000 -26.012 1.00 84.44 99 GLY A N 1
ATOM 762 C CA . GLY A 1 99 ? 27.137 0.190 -27.199 1.00 84.44 99 GLY A CA 1
ATOM 763 C C . GLY A 1 99 ? 27.156 -1.325 -26.964 1.00 84.44 99 GLY A C 1
ATOM 764 O O . GLY A 1 99 ? 27.154 -2.087 -27.925 1.00 84.44 99 GLY A O 1
ATOM 765 N N . ALA A 1 100 ? 27.171 -1.780 -25.707 1.00 85.88 100 ALA A N 1
ATOM 766 C CA . ALA A 1 100 ? 27.177 -3.202 -25.352 1.00 85.88 100 ALA A CA 1
ATOM 767 C C . ALA A 1 100 ? 25.782 -3.846 -25.425 1.00 85.88 100 ALA A C 1
ATOM 769 O O . ALA A 1 100 ? 25.674 -5.070 -25.456 1.00 85.88 100 ALA A O 1
ATOM 770 N N . LEU A 1 101 ? 24.723 -3.032 -25.440 1.00 82.88 101 LEU A N 1
ATOM 771 C CA . LEU A 1 101 ? 23.345 -3.473 -25.620 1.00 82.88 101 LEU A CA 1
ATOM 772 C C . LEU A 1 101 ? 22.740 -2.768 -26.845 1.00 82.88 101 LEU A C 1
ATOM 774 O O . LEU A 1 101 ? 22.450 -1.573 -26.755 1.00 82.88 101 LEU A O 1
ATOM 778 N N . PRO A 1 102 ? 22.549 -3.464 -27.981 1.00 79.62 102 PRO A N 1
ATOM 779 C CA . PRO A 1 102 ? 21.847 -2.894 -29.122 1.00 79.62 102 PRO A CA 1
ATOM 780 C C . PRO A 1 102 ? 20.364 -2.732 -28.775 1.00 79.62 102 PRO A C 1
ATOM 782 O O . PRO A 1 102 ? 19.661 -3.713 -28.541 1.00 79.62 102 PRO A O 1
ATOM 785 N N . VAL A 1 103 ? 19.893 -1.487 -28.727 1.00 82.81 103 VAL A N 1
ATOM 786 C CA . VAL A 1 103 ? 18.480 -1.161 -28.501 1.00 82.81 103 VAL A CA 1
ATOM 787 C C . VAL A 1 103 ? 17.845 -0.878 -29.848 1.00 82.81 103 VAL A C 1
ATOM 789 O O . VAL A 1 103 ? 18.191 0.102 -30.507 1.00 82.81 103 VAL A O 1
ATOM 792 N N . THR A 1 104 ? 16.929 -1.745 -30.271 1.00 88.25 104 THR A N 1
ATOM 793 C CA . THR A 1 104 ? 16.071 -1.457 -31.421 1.00 88.25 104 THR A CA 1
ATOM 794 C C . THR A 1 104 ? 14.864 -0.630 -30.966 1.00 88.25 104 THR A C 1
ATOM 796 O O . THR A 1 104 ? 14.504 -0.660 -29.784 1.00 88.25 104 THR A O 1
ATOM 799 N N . PRO A 1 105 ? 14.184 0.080 -31.883 1.00 85.50 105 PRO A N 1
ATOM 800 C CA . PRO A 1 105 ? 12.944 0.787 -31.559 1.00 85.50 105 PRO A CA 1
ATOM 801 C C . PRO A 1 105 ? 11.848 -0.120 -30.974 1.00 85.50 105 PRO A C 1
ATOM 803 O O . PRO A 1 105 ? 10.989 0.346 -30.228 1.00 85.50 105 PRO A O 1
ATOM 806 N N . GLU A 1 106 ? 11.857 -1.413 -31.306 1.00 86.06 106 GLU A N 1
ATOM 807 C CA . GLU A 1 106 ? 10.932 -2.408 -30.749 1.00 86.06 106 GLU A CA 1
ATOM 808 C C . GLU A 1 106 ? 11.273 -2.700 -29.285 1.00 86.06 106 GLU A C 1
ATOM 810 O O . GLU A 1 106 ? 10.408 -2.579 -28.420 1.00 86.06 106 GLU A O 1
ATOM 815 N N . THR A 1 107 ? 12.548 -2.972 -28.984 1.00 84.06 107 THR A N 1
ATOM 816 C CA . THR A 1 107 ? 13.010 -3.216 -27.609 1.00 84.06 107 THR A CA 1
ATOM 817 C C . THR A 1 107 ? 12.816 -1.988 -26.716 1.00 84.06 107 THR A C 1
ATOM 819 O O . THR A 1 107 ? 12.451 -2.121 -25.550 1.00 84.06 107 THR A O 1
ATOM 822 N N . GLU A 1 108 ? 13.008 -0.777 -27.246 1.00 86.00 108 GLU A N 1
ATOM 823 C CA . GLU A 1 108 ? 12.734 0.464 -26.512 1.00 86.00 108 GLU A CA 1
ATOM 824 C C . GLU A 1 108 ? 11.258 0.570 -26.098 1.00 86.00 108 GLU A C 1
ATOM 826 O O . GLU A 1 108 ? 10.959 0.894 -24.944 1.00 86.00 108 GLU A O 1
ATOM 831 N N . ARG A 1 109 ? 10.331 0.242 -27.010 1.00 84.31 109 ARG A N 1
ATOM 832 C CA . ARG A 1 109 ? 8.889 0.221 -26.717 1.00 84.31 109 ARG A CA 1
ATOM 833 C C . ARG A 1 109 ? 8.543 -0.822 -25.662 1.00 84.31 109 ARG A C 1
ATOM 835 O O . ARG A 1 109 ? 7.851 -0.490 -24.705 1.00 84.31 109 ARG A O 1
ATOM 842 N N . GLU A 1 110 ? 9.068 -2.038 -25.786 1.00 84.44 110 GLU A N 1
ATOM 843 C CA . GLU A 1 110 ? 8.838 -3.108 -24.807 1.00 84.44 110 GLU A CA 1
ATOM 844 C C . GLU A 1 110 ? 9.328 -2.719 -23.404 1.00 84.44 110 GLU A C 1
ATOM 846 O O . GLU A 1 110 ? 8.628 -2.933 -22.410 1.00 84.44 110 GLU A O 1
ATOM 851 N N . ILE A 1 111 ? 10.501 -2.080 -23.304 1.00 87.06 111 ILE A N 1
ATOM 852 C CA . ILE A 1 111 ? 11.037 -1.580 -22.030 1.00 87.06 111 ILE A CA 1
ATOM 853 C C . ILE A 1 111 ? 10.144 -0.471 -21.463 1.00 87.06 111 ILE A C 1
ATOM 855 O O . ILE A 1 111 ? 9.857 -0.467 -20.259 1.00 87.06 111 ILE A O 1
ATOM 859 N N . ALA A 1 112 ? 9.688 0.463 -22.300 1.00 86.56 112 ALA A N 1
ATOM 860 C CA . ALA A 1 112 ? 8.800 1.543 -21.880 1.00 86.56 112 ALA A CA 1
ATOM 861 C C . ALA A 1 112 ? 7.451 1.005 -21.366 1.00 86.56 112 ALA A C 1
ATOM 863 O O . ALA A 1 112 ? 6.983 1.428 -20.301 1.00 86.56 112 ALA A O 1
ATOM 864 N N . ASP A 1 113 ? 6.863 0.031 -22.060 1.00 87.12 113 ASP A N 1
ATOM 865 C CA . ASP A 1 113 ? 5.607 -0.615 -21.672 1.00 87.12 113 ASP A CA 1
ATOM 866 C C . ASP A 1 113 ? 5.751 -1.427 -20.380 1.00 87.12 113 ASP A C 1
ATOM 868 O O . ASP A 1 113 ? 4.890 -1.355 -19.490 1.00 87.12 113 ASP A O 1
ATOM 872 N N . ALA A 1 114 ? 6.872 -2.130 -20.206 1.00 87.31 114 ALA A N 1
ATOM 873 C CA . ALA A 1 114 ? 7.194 -2.813 -18.958 1.00 87.31 114 ALA A CA 1
ATOM 874 C C . ALA A 1 114 ? 7.311 -1.819 -17.788 1.00 87.31 114 ALA A C 1
ATOM 876 O O . ALA A 1 114 ? 6.703 -2.021 -16.732 1.00 87.31 114 ALA A O 1
ATOM 877 N N . CYS A 1 115 ? 8.020 -0.699 -17.978 1.00 89.00 115 CYS A N 1
ATOM 878 C CA . CYS A 1 115 ? 8.134 0.357 -16.968 1.00 89.00 115 CYS A CA 1
ATOM 879 C C . CYS A 1 115 ? 6.761 0.922 -16.584 1.00 89.00 115 CYS A C 1
ATOM 881 O O . CYS A 1 115 ? 6.452 1.080 -15.398 1.00 89.00 115 CYS A O 1
ATOM 883 N N . LYS A 1 116 ? 5.913 1.186 -17.580 1.00 88.88 116 LYS A N 1
ATOM 884 C CA . LYS A 1 116 ? 4.555 1.696 -17.377 1.00 88.88 116 LYS A CA 1
ATOM 885 C C . LYS A 1 116 ? 3.691 0.710 -16.590 1.00 88.88 116 LYS A C 1
ATOM 887 O O . LYS A 1 116 ? 3.000 1.119 -15.656 1.00 88.88 116 LYS A O 1
ATOM 892 N N . SER A 1 117 ? 3.793 -0.580 -16.902 1.00 88.56 117 SER A N 1
ATOM 893 C CA . SER A 1 117 ? 3.094 -1.656 -16.191 1.00 88.56 117 SER A CA 1
ATOM 894 C C . SER A 1 117 ? 3.516 -1.739 -14.721 1.00 88.56 117 SER A C 1
ATOM 896 O O . SER A 1 117 ? 2.669 -1.830 -13.834 1.00 88.56 117 SER A O 1
ATOM 898 N N . VAL A 1 118 ? 4.816 -1.611 -14.428 1.00 90.50 118 VAL A N 1
ATOM 899 C CA . VAL A 1 118 ? 5.338 -1.594 -13.049 1.00 90.50 118 VAL A CA 1
ATOM 900 C C . VAL A 1 118 ? 4.841 -0.382 -12.255 1.00 90.50 118 VAL A C 1
ATOM 902 O O . VAL A 1 118 ? 4.462 -0.515 -11.088 1.00 90.50 118 VAL A O 1
ATOM 905 N N . VAL A 1 119 ? 4.800 0.801 -12.876 1.00 89.94 119 VAL A N 1
ATOM 906 C CA . VAL A 1 119 ? 4.229 2.007 -12.254 1.00 89.94 119 VAL A CA 1
ATOM 907 C C . VAL A 1 119 ? 2.732 1.827 -11.978 1.00 89.94 119 VAL A C 1
ATOM 909 O O . VAL A 1 119 ? 2.270 2.214 -10.902 1.00 89.94 119 VAL A O 1
ATOM 912 N N . GLY A 1 120 ? 1.998 1.200 -12.903 1.00 91.06 120 GLY A N 1
ATOM 913 C CA . GLY A 1 120 ? 0.595 0.815 -12.726 1.00 91.06 120 GLY A CA 1
ATOM 914 C C . GLY A 1 120 ? 0.396 -0.095 -11.513 1.00 91.06 120 GLY A C 1
ATOM 915 O O . GLY A 1 120 ? -0.307 0.282 -10.579 1.00 91.06 120 GLY A O 1
ATOM 916 N N . MET A 1 121 ? 1.127 -1.214 -11.448 1.00 91.31 121 MET A N 1
ATOM 917 C CA . MET A 1 121 ? 1.074 -2.142 -10.309 1.00 91.31 121 MET A CA 1
ATOM 918 C C . MET A 1 121 ? 1.364 -1.444 -8.974 1.00 91.31 121 MET A C 1
ATOM 920 O O . MET A 1 121 ? 0.658 -1.649 -7.987 1.00 91.31 121 MET A O 1
ATOM 924 N N . ARG A 1 122 ? 2.380 -0.570 -8.923 1.00 91.19 122 ARG A N 1
ATOM 925 C CA . ARG A 1 122 ? 2.690 0.209 -7.714 1.00 91.19 122 ARG A CA 1
ATOM 926 C C . ARG A 1 122 ? 1.521 1.106 -7.303 1.00 91.19 122 ARG A C 1
ATOM 928 O O . ARG A 1 122 ? 1.236 1.219 -6.110 1.00 91.19 122 ARG A O 1
ATOM 935 N N . ARG A 1 123 ? 0.886 1.782 -8.262 1.00 91.56 123 ARG A N 1
ATOM 936 C CA . ARG A 1 123 ? -0.258 2.663 -8.008 1.00 91.56 123 ARG A CA 1
ATOM 937 C C . ARG A 1 123 ? -1.437 1.876 -7.442 1.00 91.56 123 ARG A C 1
ATOM 939 O O . ARG A 1 1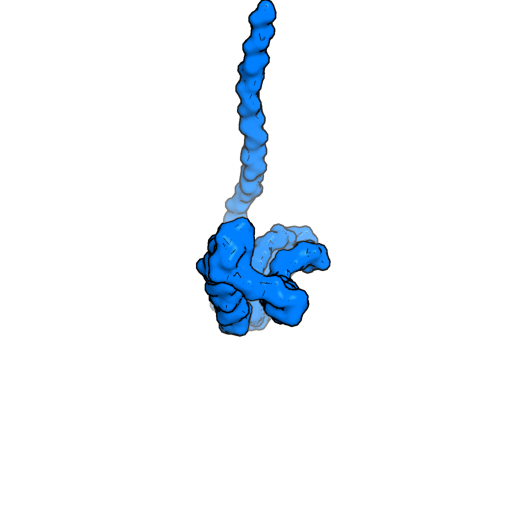23 ? -1.985 2.295 -6.426 1.00 91.56 123 ARG A O 1
ATOM 946 N N . ASP A 1 124 ? -1.774 0.743 -8.046 1.00 88.44 124 ASP A N 1
ATOM 947 C CA . ASP A 1 124 ? -2.904 -0.090 -7.626 1.00 88.44 124 ASP A CA 1
ATOM 948 C C . ASP A 1 124 ? -2.699 -0.639 -6.210 1.00 88.44 124 ASP A C 1
ATOM 950 O O . ASP A 1 124 ? -3.604 -0.577 -5.379 1.00 88.44 124 ASP A O 1
ATOM 954 N N . LEU A 1 125 ? -1.474 -1.061 -5.878 1.00 90.62 125 LEU A N 1
ATOM 955 C CA . LEU A 1 125 ? -1.115 -1.481 -4.520 1.00 90.62 125 LEU A CA 1
ATOM 956 C C . LEU A 1 125 ? -1.247 -0.341 -3.498 1.00 90.62 125 LEU A C 1
ATOM 958 O O . LEU A 1 125 ? -1.731 -0.556 -2.387 1.00 90.62 125 LEU A O 1
ATOM 962 N N . LEU A 1 126 ? -0.832 0.879 -3.851 1.00 89.00 126 LEU A N 1
ATOM 963 C CA . LEU A 1 126 ? -0.971 2.045 -2.970 1.00 89.00 126 LEU A CA 1
ATOM 964 C C . LEU A 1 126 ? -2.437 2.439 -2.754 1.00 89.00 126 LEU A C 1
ATOM 966 O O . LEU A 1 126 ? -2.790 2.840 -1.643 1.00 89.00 126 LEU A O 1
ATOM 970 N N . LEU A 1 127 ? -3.275 2.320 -3.788 1.00 87.50 127 LEU A N 1
ATOM 971 C CA . LEU A 1 127 ? -4.717 2.559 -3.706 1.00 87.50 127 LEU A CA 1
ATOM 972 C C . LEU A 1 127 ? -5.400 1.510 -2.826 1.00 87.50 127 LEU A C 1
ATOM 974 O O . LEU A 1 127 ? -6.129 1.874 -1.906 1.00 87.50 127 LEU A O 1
ATOM 978 N N . ALA A 1 128 ? -5.103 0.228 -3.044 1.00 86.38 128 ALA A N 1
ATOM 979 C CA . ALA A 1 128 ? -5.663 -0.872 -2.261 1.00 86.38 128 ALA A CA 1
ATOM 980 C C . ALA A 1 128 ? -5.297 -0.787 -0.765 1.00 86.38 128 ALA A C 1
ATOM 982 O O . ALA A 1 128 ? -6.061 -1.227 0.088 1.00 86.38 128 ALA A O 1
ATOM 983 N N . LEU A 1 129 ? -4.151 -0.179 -0.436 1.00 87.19 129 LEU A N 1
ATOM 984 C CA . LEU A 1 129 ? -3.711 0.074 0.941 1.00 87.19 129 LEU A CA 1
ATOM 985 C C . LEU A 1 129 ? -4.185 1.425 1.515 1.00 87.19 129 LEU A C 1
ATOM 987 O O . LEU A 1 129 ? -3.867 1.742 2.662 1.00 87.19 129 LEU A O 1
ATOM 991 N N . GLY A 1 130 ? -4.897 2.250 0.738 1.00 85.56 130 GLY A N 1
ATOM 992 C CA . GLY A 1 130 ? -5.366 3.574 1.171 1.00 85.56 130 GLY A CA 1
ATOM 993 C C . GLY A 1 130 ? -4.240 4.586 1.433 1.00 85.56 130 GLY A C 1
ATOM 994 O O . GLY A 1 130 ? -4.373 5.481 2.273 1.00 85.56 130 GLY A O 1
ATOM 995 N N . LEU A 1 131 ? -3.094 4.433 0.760 1.00 80.88 131 LEU A N 1
ATOM 996 C CA . LEU A 1 131 ? -1.885 5.229 1.001 1.00 80.88 131 LEU A CA 1
ATOM 997 C C . LEU A 1 131 ? -1.753 6.457 0.086 1.00 80.88 131 LEU A C 1
ATOM 999 O O . LEU A 1 131 ? -0.941 7.339 0.380 1.00 80.88 131 LEU A O 1
ATOM 1003 N N . THR A 1 132 ? -2.552 6.567 -0.977 1.00 70.19 132 THR A N 1
ATOM 1004 C CA . THR A 1 132 ? -2.602 7.755 -1.845 1.00 70.19 132 THR A CA 1
ATOM 1005 C C . THR A 1 132 ? -3.369 8.885 -1.146 1.00 70.19 132 THR A C 1
ATOM 1007 O O . THR A 1 132 ? -4.521 8.713 -0.762 1.00 70.19 132 THR A O 1
ATOM 1010 N N . GLY A 1 133 ? -2.719 10.026 -0.908 1.00 62.03 133 GLY A N 1
ATOM 1011 C CA . GLY A 1 133 ? -3.300 11.145 -0.157 1.00 62.03 133 GLY A CA 1
ATOM 1012 C C . GLY A 1 133 ? -4.521 11.793 -0.827 1.00 62.03 133 GLY A C 1
ATOM 1013 O O . GLY A 1 133 ? -4.554 11.901 -2.047 1.00 62.03 133 GLY A O 1
ATOM 1014 N N . SER A 1 134 ? -5.437 12.289 0.023 1.00 41.66 134 SER A N 1
ATOM 1015 C CA . SER A 1 134 ? -6.758 12.899 -0.251 1.00 41.66 134 SER A CA 1
ATOM 1016 C C . SER A 1 134 ? -7.879 11.869 -0.442 1.00 41.66 134 SER A C 1
ATOM 1018 O O . SER A 1 134 ? -8.315 11.631 -1.552 1.00 41.66 134 SER A O 1
ATOM 1020 N N . GLU A 1 135 ? -8.326 11.135 0.571 1.00 38.22 135 GLU A N 1
ATOM 1021 C CA . GLU A 1 135 ? -9.155 11.644 1.665 1.00 38.22 135 GLU A CA 1
ATOM 1022 C C . GLU A 1 135 ? -8.862 10.834 2.933 1.00 38.22 135 GLU A C 1
ATOM 1024 O O . GLU A 1 135 ? -9.093 9.629 3.011 1.00 38.22 135 GLU A O 1
ATOM 1029 N N . ARG A 1 136 ? -8.322 11.502 3.952 1.00 36.00 136 ARG A N 1
ATOM 1030 C CA . ARG A 1 136 ? -8.298 10.977 5.320 1.00 36.00 136 ARG A CA 1
ATOM 1031 C C . ARG A 1 136 ? -9.151 11.931 6.168 1.00 36.00 136 ARG A C 1
ATOM 1033 O O . ARG A 1 136 ? -8.759 13.095 6.244 1.00 36.00 136 ARG A O 1
ATOM 1040 N N . PRO A 1 137 ? -10.273 11.492 6.765 1.00 41.38 137 PRO A N 1
ATOM 1041 C CA . PRO A 1 137 ? -11.084 12.320 7.670 1.00 41.38 137 PRO A CA 1
ATOM 1042 C C . PRO A 1 137 ? -10.420 12.586 9.041 1.00 41.38 137 PRO A C 1
ATOM 1044 O O . PRO A 1 137 ? -9.396 11.937 9.373 1.00 41.38 137 PRO A O 1
#